Protein AF-A0A965HZA1-F1 (afdb_monomer_lite)

Sequence (81 aa):
MTWPTPSWWYQRPTITSFLLYPLSLAWLLGSRMRRFDNVGYQGNAHLILVGNATAGGAGKTPTAISSSQQSSHTASTAYHG

Secondary structure (DSSP, 8-state):
---PPPGGGGPPPPHHHHHHHHHHHHHHHHHHHHHHT-PPP--SS-------SSSS--SHHHHHHHHHHHHHHHHHHHH--

Foldseek 3Di:
DDDPDDPCVPDDDDPVNVVCVVVVVVVVVVVVVVVVPDDDDDDPDDDDDQDDPDPDPPPSPVVVVVVVVVVVVVVVVVVVD

pLDDT: mean 80.32, std 8.05, range [50.19, 91.44]

Radius of gyration: 19.96 Å; chains: 1; bounding box: 40×27×53 Å

Structure (mmCIF, N/CA/C/O backbone):
data_AF-A0A965HZA1-F1
#
_entry.id   AF-A0A965HZA1-F1
#
loop_
_atom_site.group_PDB
_atom_site.id
_atom_site.type_symbol
_atom_site.label_atom_id
_atom_site.label_alt_id
_atom_site.label_comp_id
_atom_site.label_asym_id
_atom_site.label_entity_id
_atom_site.label_seq_id
_atom_site.pdbx_PDB_ins_code
_atom_site.Cartn_x
_atom_site.Cartn_y
_atom_site.Cartn_z
_atom_site.occupancy
_atom_site.B_iso_or_equiv
_atom_site.auth_seq_id
_atom_site.auth_comp_id
_atom_site.auth_asym_id
_atom_site.auth_atom_id
_atom_site.pdbx_PDB_model_num
ATOM 1 N N . MET A 1 1 ? 21.290 15.077 11.660 1.00 52.09 1 MET A N 1
ATOM 2 C CA . MET A 1 1 ? 21.793 14.117 10.656 1.00 52.09 1 MET A CA 1
ATOM 3 C C . MET A 1 1 ? 20.700 13.952 9.610 1.00 52.09 1 MET A C 1
ATOM 5 O O . MET A 1 1 ? 19.711 13.283 9.877 1.00 52.09 1 MET A O 1
ATOM 9 N N . THR A 1 2 ? 20.769 14.685 8.502 1.00 60.81 2 THR A N 1
ATOM 10 C CA . THR A 1 2 ? 19.798 14.549 7.408 1.00 60.81 2 THR A CA 1
ATOM 11 C C . THR A 1 2 ? 20.276 13.403 6.528 1.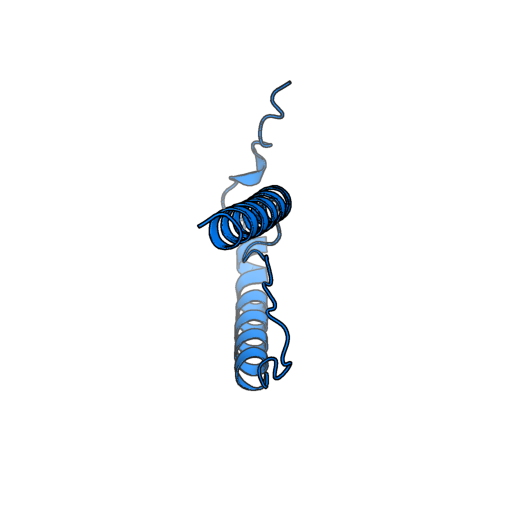00 60.81 2 THR A C 1
ATOM 13 O O . THR A 1 2 ? 21.410 13.427 6.068 1.00 60.81 2 THR A O 1
ATOM 16 N N . TRP A 1 3 ? 19.460 12.367 6.347 1.00 72.69 3 TRP A N 1
ATOM 17 C CA . TRP A 1 3 ? 19.732 11.331 5.354 1.00 72.69 3 TRP A CA 1
ATOM 18 C C . TRP A 1 3 ? 19.233 11.858 4.010 1.00 72.69 3 TRP A C 1
ATOM 20 O O . TRP A 1 3 ? 18.017 11.877 3.801 1.00 72.69 3 TRP A O 1
ATOM 30 N N . PRO A 1 4 ? 20.111 12.373 3.128 1.00 78.38 4 PRO A N 1
ATOM 31 C CA . PRO A 1 4 ? 19.668 12.823 1.823 1.00 78.38 4 PRO A CA 1
ATOM 32 C C . PRO A 1 4 ? 19.079 11.629 1.076 1.00 78.38 4 PRO A C 1
ATOM 34 O O . PRO A 1 4 ? 19.649 10.536 1.073 1.00 78.38 4 PRO A O 1
ATOM 37 N N . THR A 1 5 ? 17.918 11.836 0.456 1.00 78.19 5 THR A N 1
ATOM 38 C CA . THR A 1 5 ? 17.320 10.805 -0.392 1.00 78.19 5 THR A CA 1
ATOM 39 C C . THR A 1 5 ? 18.302 10.511 -1.528 1.00 78.19 5 THR A C 1
ATOM 41 O O . THR A 1 5 ? 18.773 11.457 -2.167 1.00 78.19 5 THR A O 1
ATOM 44 N N . PRO A 1 6 ? 18.638 9.239 -1.788 1.00 80.69 6 PRO A N 1
ATOM 45 C CA . PRO A 1 6 ? 19.548 8.895 -2.865 1.00 80.69 6 PRO A CA 1
ATOM 46 C C . PRO A 1 6 ? 19.052 9.442 -4.208 1.00 80.69 6 PRO A C 1
ATOM 48 O O . PRO A 1 6 ? 17.876 9.304 -4.548 1.00 80.69 6 PRO A O 1
ATOM 51 N N . SER A 1 7 ? 19.948 10.035 -4.997 1.00 76.56 7 SER A N 1
ATOM 52 C CA . SER A 1 7 ? 19.608 10.668 -6.283 1.00 76.56 7 SER A CA 1
ATOM 53 C C . SER A 1 7 ? 18.988 9.699 -7.297 1.00 76.56 7 SER A C 1
ATOM 55 O O . SER A 1 7 ? 18.237 10.117 -8.177 1.00 76.56 7 SER A O 1
ATOM 57 N N . TRP A 1 8 ? 19.251 8.396 -7.157 1.00 76.62 8 TRP A N 1
ATOM 58 C CA . TRP A 1 8 ? 18.705 7.356 -8.024 1.00 76.62 8 TRP A CA 1
ATOM 59 C C . TRP A 1 8 ? 17.211 7.074 -7.820 1.00 76.62 8 TRP A C 1
ATOM 61 O O . TRP A 1 8 ? 16.585 6.493 -8.701 1.00 76.62 8 TRP A O 1
ATOM 71 N N . TRP A 1 9 ? 16.606 7.530 -6.719 1.00 72.88 9 TRP A N 1
ATOM 72 C CA . TRP A 1 9 ? 15.175 7.327 -6.449 1.00 72.88 9 TRP A CA 1
ATOM 73 C C . TRP A 1 9 ? 14.263 8.062 -7.443 1.00 72.88 9 TRP A C 1
ATOM 75 O O . TRP A 1 9 ? 13.136 7.643 -7.690 1.00 72.88 9 TRP A O 1
ATOM 85 N N . TYR A 1 10 ? 14.764 9.151 -8.030 1.00 73.94 10 TYR A N 1
ATOM 86 C CA . TYR A 1 10 ? 14.042 9.990 -8.990 1.00 73.94 10 TYR A CA 1
ATOM 87 C C . TYR A 1 10 ? 14.525 9.790 -10.433 1.00 73.94 10 TYR A C 1
ATOM 89 O O . TYR A 1 10 ? 14.273 10.629 -11.301 1.00 73.94 10 TYR A O 1
ATOM 97 N N . GLN A 1 11 ? 15.253 8.702 -10.709 1.00 77.88 11 GLN A N 1
ATOM 98 C CA . GLN A 1 11 ? 15.708 8.403 -12.064 1.00 77.88 11 GLN A CA 1
ATOM 99 C C . GLN A 1 11 ? 14.534 8.090 -12.992 1.00 77.88 11 GLN A C 1
ATOM 101 O O . GLN A 1 11 ? 13.527 7.500 -12.601 1.00 77.88 11 GLN A O 1
ATOM 106 N N . ARG A 1 12 ? 14.677 8.507 -14.254 1.00 76.88 12 ARG A N 1
ATOM 107 C CA . ARG A 1 12 ? 13.666 8.268 -15.285 1.00 76.88 12 ARG A CA 1
ATOM 108 C C . ARG A 1 12 ? 13.497 6.763 -15.527 1.00 76.88 12 ARG A C 1
ATOM 110 O O . ARG A 1 12 ? 14.484 6.029 -15.463 1.00 76.88 12 ARG A O 1
ATOM 117 N N . PRO A 1 13 ? 12.273 6.307 -15.845 1.00 74.94 13 PRO A N 1
ATOM 118 C CA . PRO A 1 13 ? 12.025 4.909 -16.165 1.00 74.94 13 PRO A CA 1
ATOM 119 C C . PRO A 1 13 ? 12.909 4.466 -17.336 1.00 74.94 13 PRO A C 1
ATOM 121 O O . PRO A 1 13 ? 12.921 5.085 -18.399 1.00 74.94 13 PRO A O 1
ATOM 124 N N . THR A 1 14 ? 13.671 3.399 -17.117 1.00 82.56 14 THR A N 1
ATOM 125 C CA . THR A 1 14 ? 14.540 2.764 -18.111 1.00 82.56 14 THR A CA 1
ATOM 126 C C . THR A 1 14 ? 13.759 1.766 -18.972 1.00 82.56 14 THR A C 1
ATOM 128 O O . THR A 1 14 ? 12.609 1.432 -18.686 1.00 82.56 14 THR A O 1
ATOM 131 N N . ILE A 1 15 ? 14.387 1.253 -20.033 1.00 80.44 15 ILE A N 1
ATOM 132 C CA . ILE A 1 15 ? 13.806 0.253 -20.953 1.00 80.44 15 ILE A CA 1
ATOM 133 C C . ILE A 1 15 ? 13.322 -1.004 -20.212 1.00 80.44 15 ILE A C 1
ATOM 135 O O . ILE A 1 15 ? 12.295 -1.581 -20.563 1.00 80.44 15 ILE A O 1
ATOM 139 N N . THR A 1 16 ? 14.004 -1.397 -19.135 1.00 82.06 16 THR A N 1
ATOM 140 C CA . THR A 1 16 ? 13.561 -2.496 -18.267 1.00 82.06 16 THR A CA 1
ATOM 141 C C . THR A 1 16 ? 12.215 -2.197 -17.603 1.00 82.06 16 THR A C 1
ATOM 143 O O . THR A 1 16 ? 11.375 -3.085 -17.519 1.00 82.06 16 THR A O 1
ATOM 146 N N . SER A 1 17 ? 11.949 -0.946 -17.216 1.00 80.94 17 SER A N 1
ATOM 147 C CA . SER A 1 17 ? 10.659 -0.521 -16.654 1.00 80.94 17 SER A CA 1
ATOM 148 C C . SER A 1 17 ? 9.507 -0.693 -17.653 1.00 80.94 17 SER A C 1
ATOM 150 O O . SER A 1 17 ? 8.428 -1.154 -17.285 1.00 80.94 17 SER A O 1
ATOM 152 N N . PHE A 1 18 ? 9.752 -0.427 -18.942 1.00 83.38 18 PHE A N 1
ATOM 153 C CA . PHE A 1 18 ? 8.779 -0.698 -20.008 1.00 83.38 18 PHE A CA 1
ATOM 154 C C . PHE A 1 18 ? 8.513 -2.195 -20.197 1.00 83.38 18 PHE A C 1
ATOM 156 O O . PHE A 1 18 ? 7.375 -2.585 -20.440 1.00 83.38 18 PHE A O 1
ATOM 163 N N . LEU A 1 19 ? 9.531 -3.041 -20.031 1.00 87.56 19 LEU A N 1
ATOM 164 C CA . LEU A 1 19 ? 9.374 -4.497 -20.099 1.00 87.56 19 LEU A CA 1
ATOM 165 C C . LEU A 1 19 ? 8.554 -5.061 -18.927 1.00 87.56 19 LEU A C 1
ATOM 167 O O . LEU A 1 19 ? 7.817 -6.030 -19.102 1.00 87.56 19 LEU A O 1
ATOM 171 N N . LEU A 1 20 ? 8.645 -4.444 -17.744 1.00 86.62 20 LEU A N 1
ATOM 172 C CA . LEU A 1 20 ? 7.826 -4.802 -16.581 1.00 86.62 20 LEU A CA 1
ATOM 173 C C . LEU A 1 20 ? 6.417 -4.189 -16.609 1.00 86.62 20 LEU A C 1
ATOM 175 O O . LEU A 1 20 ? 5.549 -4.630 -15.854 1.00 86.62 20 LEU A O 1
ATOM 179 N N . TYR A 1 21 ? 6.157 -3.206 -17.470 1.00 87.75 21 TYR A N 1
ATOM 180 C CA . TYR A 1 21 ? 4.846 -2.572 -17.596 1.00 87.75 21 TYR A CA 1
ATOM 181 C C . TYR A 1 21 ? 3.687 -3.560 -17.853 1.00 87.75 21 TYR A C 1
ATOM 183 O O . TYR A 1 21 ? 2.709 -3.514 -17.101 1.00 87.75 21 TYR A O 1
ATOM 191 N N . PRO A 1 22 ? 3.765 -4.500 -18.823 1.00 87.38 22 PRO A N 1
ATOM 192 C CA . PRO A 1 22 ? 2.693 -5.479 -19.027 1.00 87.38 22 PRO A CA 1
ATOM 193 C C . PRO A 1 22 ? 2.487 -6.390 -17.807 1.00 87.38 22 PRO A C 1
ATOM 195 O O . PRO A 1 22 ? 1.351 -6.727 -17.473 1.00 87.38 22 PRO A O 1
ATOM 198 N N . LEU A 1 23 ? 3.563 -6.734 -17.091 1.00 90.56 23 LEU A N 1
ATOM 199 C CA . LEU A 1 23 ? 3.480 -7.530 -15.864 1.00 90.56 23 LEU A CA 1
ATOM 200 C C . LEU A 1 23 ? 2.792 -6.749 -14.731 1.00 90.56 23 LEU A C 1
ATOM 202 O O . LEU A 1 23 ? 1.981 -7.307 -13.992 1.00 90.56 23 LEU A O 1
ATOM 206 N N . SER A 1 24 ? 3.062 -5.446 -14.627 1.00 88.81 24 SER A N 1
ATOM 207 C CA . SER A 1 24 ? 2.394 -4.552 -13.677 1.00 88.81 24 SER A CA 1
ATOM 208 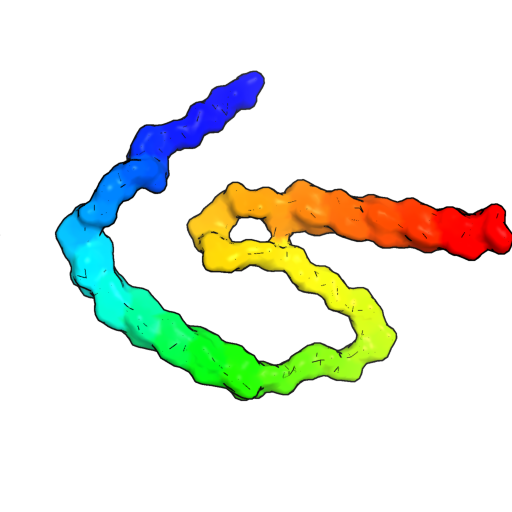C C . SER A 1 24 ? 0.890 -4.447 -13.949 1.00 88.81 24 SER A C 1
ATOM 210 O O . SER A 1 24 ? 0.097 -4.520 -13.010 1.00 88.81 24 SER A O 1
ATOM 212 N N . LEU A 1 25 ? 0.479 -4.353 -15.219 1.00 90.12 25 LEU A N 1
ATOM 213 C CA . LEU A 1 25 ? -0.938 -4.350 -15.600 1.00 90.12 25 LEU A CA 1
ATOM 214 C C . LEU A 1 25 ? -1.638 -5.665 -15.235 1.00 90.12 25 LEU A C 1
ATOM 216 O O . LEU A 1 25 ? -2.732 -5.633 -14.669 1.00 90.12 25 LEU A O 1
ATOM 220 N N . ALA A 1 26 ? -0.999 -6.810 -15.497 1.00 91.44 26 ALA A N 1
ATOM 221 C CA . ALA A 1 26 ? -1.531 -8.113 -15.098 1.00 91.44 26 ALA A CA 1
ATOM 222 C C . ALA A 1 26 ? -1.714 -8.204 -13.571 1.00 91.44 26 ALA A C 1
ATOM 224 O O . ALA A 1 26 ? -2.769 -8.622 -13.088 1.00 91.44 26 ALA A O 1
ATOM 225 N N . TRP A 1 27 ? -0.726 -7.732 -12.804 1.00 89.69 27 TRP A N 1
ATOM 226 C CA . TRP A 1 27 ? -0.815 -7.665 -11.345 1.00 89.69 27 TRP A CA 1
ATOM 227 C C . TRP A 1 27 ? -1.935 -6.729 -10.863 1.00 89.69 27 TRP A C 1
ATOM 229 O O . TRP A 1 27 ? -2.663 -7.062 -9.923 1.00 89.69 27 TRP A O 1
ATOM 239 N N . LEU A 1 28 ? -2.104 -5.569 -11.506 1.00 90.44 28 LEU A N 1
ATOM 240 C CA . LEU A 1 28 ? -3.153 -4.601 -11.178 1.00 90.44 28 LEU A CA 1
ATOM 241 C C . LEU A 1 28 ? -4.550 -5.191 -11.397 1.00 90.44 28 LEU A C 1
ATOM 243 O O . LEU A 1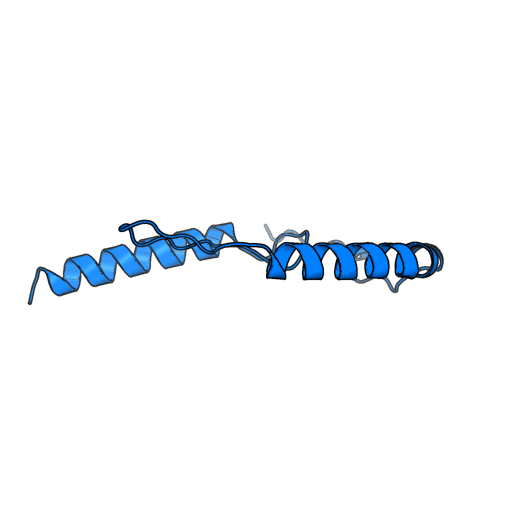 28 ? -5.408 -5.055 -10.523 1.00 90.44 28 LEU A O 1
ATOM 247 N N . LEU A 1 29 ? -4.765 -5.876 -12.523 1.00 90.94 29 LEU A N 1
ATOM 248 C CA . LEU A 1 29 ? -6.024 -6.555 -12.837 1.00 90.94 29 LEU A CA 1
ATOM 249 C C . LEU A 1 29 ? -6.343 -7.641 -11.799 1.00 90.94 29 LEU A C 1
ATOM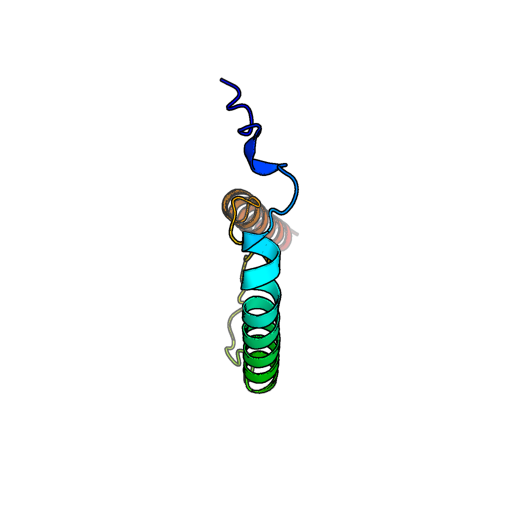 251 O O . LEU A 1 29 ? -7.425 -7.620 -11.212 1.00 90.94 29 LEU A O 1
ATOM 255 N N . GLY A 1 30 ? -5.384 -8.521 -11.491 1.00 90.31 30 GLY A N 1
ATOM 256 C CA . GLY A 1 30 ? -5.570 -9.567 -10.476 1.00 90.31 30 GLY A CA 1
ATOM 257 C C . GLY A 1 30 ? -5.826 -9.004 -9.072 1.00 90.31 30 GLY A C 1
ATOM 258 O O . GLY A 1 30 ? -6.729 -9.452 -8.364 1.00 90.31 30 GLY A O 1
ATOM 259 N N . SER A 1 31 ? -5.099 -7.951 -8.688 1.00 88.38 31 SER A N 1
ATOM 260 C CA . SER A 1 31 ? -5.307 -7.249 -7.411 1.00 88.38 31 SER A CA 1
ATOM 261 C C . SER A 1 31 ? -6.695 -6.607 -7.338 1.00 88.38 31 SER A C 1
ATOM 263 O O . SER A 1 31 ? -7.338 -6.617 -6.285 1.00 88.38 31 SER A O 1
ATOM 265 N N . ARG A 1 32 ? -7.175 -6.054 -8.459 1.00 87.81 32 ARG A N 1
ATOM 266 C CA . ARG A 1 32 ? -8.501 -5.441 -8.568 1.00 87.81 32 ARG A CA 1
ATOM 267 C C . ARG A 1 32 ? -9.604 -6.482 -8.407 1.00 87.81 32 ARG A C 1
ATOM 269 O O . ARG A 1 32 ? -10.534 -6.211 -7.651 1.00 87.81 32 ARG A O 1
ATOM 276 N N . MET A 1 33 ? -9.476 -7.635 -9.066 1.00 87.62 33 MET A N 1
ATOM 277 C CA . MET A 1 33 ? -10.408 -8.764 -8.942 1.00 87.62 33 MET A CA 1
ATOM 278 C C . MET A 1 33 ? -10.468 -9.262 -7.497 1.00 87.62 33 MET A C 1
ATOM 280 O O . MET A 1 33 ? -11.535 -9.243 -6.892 1.00 87.62 33 MET A O 1
ATOM 284 N N . ARG A 1 34 ? -9.312 -9.537 -6.879 1.00 86.25 34 ARG A N 1
ATOM 285 C CA . ARG A 1 34 ? -9.246 -9.949 -5.467 1.00 86.25 34 ARG A CA 1
ATOM 286 C C . ARG A 1 34 ? -9.895 -8.937 -4.524 1.00 86.25 34 ARG A C 1
ATOM 288 O O . ARG A 1 34 ? -10.461 -9.320 -3.508 1.00 86.25 34 ARG A O 1
ATOM 295 N N . ARG A 1 35 ? -9.807 -7.637 -4.828 1.00 84.75 35 ARG A N 1
ATOM 296 C CA . ARG A 1 35 ? -10.454 -6.598 -4.019 1.00 84.75 35 ARG A CA 1
ATOM 297 C C . ARG A 1 35 ? -11.980 -6.680 -4.066 1.00 84.75 35 ARG A C 1
ATOM 299 O O . ARG A 1 35 ? -12.594 -6.366 -3.053 1.00 84.75 35 ARG A O 1
ATOM 306 N N . PHE A 1 36 ? -12.561 -7.070 -5.199 1.00 84.00 36 PHE A N 1
ATOM 307 C CA . PHE A 1 36 ? -14.009 -7.238 -5.333 1.00 84.00 36 PHE A CA 1
ATOM 308 C C . PHE A 1 36 ? -14.533 -8.451 -4.560 1.00 84.00 36 PHE A C 1
ATOM 310 O O . PHE A 1 36 ? -15.615 -8.364 -3.992 1.00 84.00 36 PHE A O 1
ATOM 317 N N . ASP A 1 37 ? -13.739 -9.516 -4.458 1.00 80.62 37 ASP A N 1
ATOM 318 C CA . ASP A 1 37 ? -14.120 -10.732 -3.726 1.00 80.62 37 ASP A CA 1
ATOM 319 C C . ASP A 1 37 ? -13.930 -10.628 -2.200 1.00 80.62 37 ASP A C 1
ATOM 321 O O . ASP A 1 37 ? -14.302 -11.538 -1.459 1.00 80.62 37 ASP A O 1
ATOM 325 N N . ASN A 1 38 ? -13.343 -9.539 -1.688 1.00 79.94 38 ASN A N 1
ATOM 326 C CA . ASN A 1 38 ? -13.149 -9.385 -0.247 1.00 79.94 38 ASN A CA 1
ATOM 327 C C . ASN A 1 38 ? -14.471 -9.043 0.450 1.00 79.94 38 ASN A C 1
ATOM 329 O O . ASN A 1 38 ? -14.949 -7.908 0.392 1.00 79.94 38 ASN A O 1
ATOM 333 N N . VAL A 1 39 ? -15.000 -10.007 1.200 1.00 76.56 39 VAL A N 1
ATOM 334 C CA . VAL A 1 39 ? -16.028 -9.769 2.216 1.00 76.56 39 VAL A CA 1
ATOM 335 C C . VAL A 1 39 ? -15.376 -8.959 3.342 1.00 76.56 39 VAL A C 1
ATOM 337 O O . VAL A 1 39 ? -14.395 -9.396 3.942 1.00 76.56 39 VAL A O 1
ATOM 340 N N . GLY A 1 40 ? -15.850 -7.730 3.565 1.00 79.00 40 GLY A N 1
ATOM 341 C CA . GLY A 1 40 ? -15.280 -6.812 4.557 1.00 79.00 40 GLY A CA 1
ATOM 342 C C . GLY A 1 40 ? -15.291 -7.367 5.989 1.00 79.00 40 GLY A C 1
ATOM 343 O O . GLY A 1 40 ? -15.963 -8.350 6.289 1.00 79.00 40 GLY A O 1
ATOM 344 N N . TYR A 1 41 ? -14.550 -6.723 6.895 1.00 82.75 41 TYR A N 1
ATOM 345 C CA . TYR A 1 41 ? -14.496 -7.112 8.309 1.00 82.75 41 TYR A CA 1
ATOM 346 C C . TYR A 1 41 ? -15.869 -6.952 8.991 1.00 82.75 41 TYR A C 1
ATOM 348 O O . TYR A 1 41 ? -16.453 -5.872 8.938 1.00 82.75 41 TYR A O 1
ATOM 356 N N . GLN A 1 42 ? -16.359 -8.008 9.653 1.00 81.06 42 GLN A N 1
ATOM 357 C CA . GLN A 1 42 ? -17.663 -8.054 10.345 1.00 81.06 42 GLN A CA 1
ATOM 358 C C . GLN A 1 42 ? -17.539 -8.204 11.876 1.00 81.06 42 GLN A C 1
ATOM 360 O O . GLN A 1 42 ? -18.382 -8.822 12.520 1.00 81.06 42 GLN A O 1
ATOM 365 N N . GLY A 1 43 ? -16.465 -7.698 12.484 1.00 82.62 43 GLY A N 1
ATOM 366 C CA . GLY A 1 43 ? -16.310 -7.743 13.941 1.00 82.62 43 GLY A CA 1
ATOM 367 C C . GLY A 1 43 ? -16.983 -6.571 14.659 1.00 82.62 43 GLY A C 1
ATOM 368 O O . GLY A 1 43 ? -17.129 -5.488 14.103 1.00 82.62 43 GLY A O 1
ATOM 369 N N . ASN A 1 44 ? -17.329 -6.776 15.933 1.00 80.06 44 ASN A N 1
ATOM 370 C CA . ASN A 1 44 ? -17.926 -5.750 16.802 1.00 80.06 44 ASN A CA 1
ATOM 371 C C . ASN A 1 44 ? -16.916 -4.704 17.319 1.00 80.06 44 ASN A C 1
ATOM 373 O O . ASN A 1 44 ? -17.306 -3.742 17.976 1.00 80.06 44 ASN A O 1
ATOM 377 N N . ALA A 1 45 ? -15.618 -4.897 17.069 1.00 83.88 45 ALA A N 1
ATOM 378 C CA . ALA A 1 45 ? -14.563 -3.995 17.516 1.00 83.88 45 ALA A CA 1
ATOM 379 C C . ALA A 1 45 ? -14.225 -2.945 16.448 1.00 83.88 45 ALA A C 1
ATOM 381 O O . ALA A 1 45 ? -14.193 -3.240 15.253 1.00 83.88 45 ALA A O 1
ATOM 382 N N . HIS A 1 46 ? -13.902 -1.726 16.887 1.00 78.88 46 HIS A N 1
ATOM 383 C CA . HIS A 1 46 ? -13.434 -0.663 16.000 1.00 78.88 46 HIS A CA 1
ATOM 384 C C . HIS A 1 46 ? -12.001 -0.963 15.528 1.00 78.88 46 HIS A C 1
ATOM 386 O O . HIS A 1 46 ? -11.066 -0.952 16.329 1.00 78.88 46 HIS A O 1
ATOM 392 N N . LEU A 1 47 ? -11.823 -1.235 14.231 1.00 85.19 47 LEU A N 1
ATOM 393 C CA . LEU A 1 47 ? -10.530 -1.580 13.633 1.00 85.19 47 LEU A CA 1
ATOM 394 C C . LEU A 1 47 ? -10.062 -0.477 12.675 1.00 85.19 47 LEU A C 1
ATOM 396 O O . LEU A 1 47 ? -10.736 -0.179 11.691 1.00 85.19 47 LEU A O 1
ATOM 400 N N . ILE A 1 48 ? -8.871 0.076 12.923 1.00 84.38 48 ILE A N 1
ATOM 401 C CA . ILE A 1 48 ? -8.221 1.046 12.031 1.00 84.38 48 ILE A CA 1
ATOM 402 C C . ILE A 1 48 ? -6.977 0.395 11.423 1.00 84.38 48 ILE A C 1
ATOM 404 O O . ILE A 1 48 ? -6.020 0.075 12.126 1.00 84.38 48 ILE A O 1
ATOM 408 N N . LEU A 1 49 ? -6.983 0.212 10.102 1.00 82.00 49 LEU A N 1
ATOM 409 C CA . LEU A 1 49 ? -5.845 -0.308 9.342 1.00 82.00 49 LEU A CA 1
ATOM 410 C C . LEU A 1 49 ? -5.056 0.857 8.734 1.00 82.00 49 LEU A C 1
ATOM 412 O O . LEU A 1 49 ? -5.558 1.561 7.860 1.00 82.00 49 LEU A O 1
ATOM 416 N N . VAL A 1 50 ? -3.804 1.037 9.164 1.00 85.38 50 VAL A N 1
ATOM 417 C CA . VAL A 1 50 ? -2.898 2.058 8.613 1.00 85.38 50 VAL A CA 1
ATOM 418 C C . VAL A 1 50 ? -1.931 1.401 7.629 1.00 85.38 50 VAL A C 1
ATOM 420 O O . VAL A 1 50 ? -1.013 0.677 8.013 1.00 85.38 50 VAL A O 1
ATOM 423 N N . GLY A 1 51 ? -2.153 1.651 6.341 1.00 80.19 51 GLY A N 1
ATOM 424 C CA . GLY A 1 51 ? -1.345 1.136 5.236 1.00 80.19 51 GLY A CA 1
ATOM 425 C C . GLY A 1 51 ? -0.910 2.242 4.277 1.00 80.19 51 GLY A C 1
ATOM 426 O O . GLY A 1 51 ? -1.258 3.405 4.446 1.00 80.19 51 GLY A O 1
ATOM 427 N N . ASN A 1 52 ? -0.145 1.870 3.253 1.00 82.00 52 ASN A N 1
ATOM 428 C CA . ASN A 1 52 ? 0.303 2.779 2.202 1.00 82.00 52 ASN A CA 1
ATOM 429 C C . ASN A 1 52 ? 0.184 2.108 0.825 1.00 82.00 52 ASN A C 1
ATOM 431 O O . ASN A 1 52 ? 0.349 0.896 0.715 1.00 82.00 52 ASN A O 1
ATOM 435 N N . ALA A 1 53 ? -0.075 2.904 -0.214 1.00 80.12 53 ALA A N 1
ATOM 436 C CA . ALA A 1 53 ? -0.212 2.436 -1.591 1.00 80.12 53 ALA A CA 1
ATOM 437 C C . ALA A 1 53 ? 1.134 2.147 -2.279 1.00 80.12 53 ALA A C 1
ATOM 439 O O . ALA A 1 53 ? 1.171 1.397 -3.251 1.00 80.12 53 ALA A O 1
ATOM 440 N N . THR A 1 54 ? 2.237 2.730 -1.799 1.00 75.44 54 THR A N 1
ATOM 441 C CA . THR A 1 54 ? 3.565 2.540 -2.398 1.00 75.44 54 THR A CA 1
ATOM 442 C C . THR A 1 54 ? 4.412 1.533 -1.619 1.00 75.44 54 THR A C 1
ATOM 444 O O . THR A 1 54 ? 4.414 1.490 -0.385 1.00 75.44 54 THR A O 1
ATOM 447 N N . ALA A 1 55 ? 5.180 0.719 -2.344 1.00 68.69 55 ALA A N 1
ATOM 448 C CA . ALA A 1 55 ? 6.209 -0.140 -1.767 1.00 68.69 55 ALA A CA 1
ATOM 449 C C . ALA A 1 55 ? 7.428 0.725 -1.389 1.00 68.69 55 ALA A C 1
ATOM 451 O O . ALA A 1 55 ? 8.421 0.784 -2.105 1.00 68.69 55 ALA A O 1
ATOM 452 N N . GLY A 1 56 ? 7.305 1.493 -0.306 1.00 70.38 56 GLY A N 1
ATOM 453 C CA . GLY A 1 56 ? 8.318 2.446 0.141 1.00 70.38 56 GLY A CA 1
ATOM 454 C C . GLY A 1 56 ? 7.987 3.070 1.497 1.00 70.38 56 GLY A C 1
ATOM 455 O O . GLY A 1 56 ? 6.954 2.787 2.112 1.00 70.38 56 GLY A O 1
ATOM 456 N N . GLY A 1 57 ? 8.883 3.924 1.988 1.00 72.56 57 GLY A N 1
ATOM 457 C CA . GLY A 1 57 ? 8.728 4.616 3.266 1.00 72.56 57 GLY A CA 1
ATOM 458 C C . GLY A 1 57 ? 7.771 5.807 3.189 1.00 72.56 57 GLY A C 1
ATOM 459 O O . GLY A 1 57 ? 8.226 6.938 3.240 1.00 72.56 57 GLY A O 1
ATOM 460 N N . ALA A 1 58 ? 6.457 5.586 3.112 1.00 73.94 58 ALA A N 1
ATOM 461 C CA . ALA A 1 58 ? 5.474 6.684 3.139 1.00 73.94 58 ALA A CA 1
ATOM 462 C C . ALA A 1 58 ? 4.960 7.028 4.548 1.00 73.94 58 ALA A C 1
ATOM 464 O O . ALA A 1 58 ? 3.818 7.435 4.722 1.00 73.94 58 ALA A O 1
ATOM 465 N N . GLY A 1 59 ? 5.770 6.801 5.584 1.00 78.25 59 GLY A N 1
ATOM 466 C C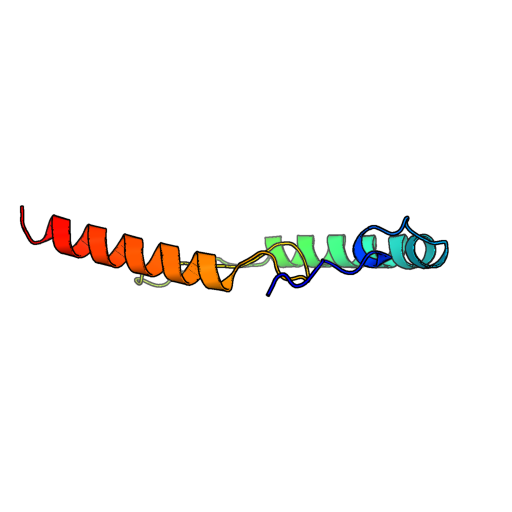A . GLY A 1 59 ? 5.418 7.243 6.935 1.00 78.25 59 GLY A CA 1
ATOM 467 C C . GLY A 1 59 ? 4.279 6.476 7.622 1.00 78.25 59 GLY A C 1
ATOM 468 O O . GLY A 1 59 ? 3.758 6.967 8.614 1.00 78.25 59 GLY A O 1
ATOM 469 N N . LYS A 1 60 ? 3.928 5.252 7.192 1.00 87.06 60 LYS A N 1
ATOM 470 C CA . LYS A 1 60 ? 2.877 4.445 7.860 1.00 87.06 60 LYS A CA 1
ATOM 471 C C . LYS A 1 60 ? 3.063 4.331 9.384 1.00 87.06 60 LYS A C 1
ATOM 473 O O . LYS A 1 60 ? 2.088 4.326 10.123 1.00 87.06 60 LYS A O 1
ATOM 478 N N . THR A 1 61 ? 4.317 4.275 9.847 1.00 83.81 61 THR A N 1
ATOM 479 C CA . THR A 1 61 ? 4.676 4.162 11.268 1.00 83.81 61 THR A CA 1
ATOM 480 C C . THR A 1 61 ? 4.384 5.446 12.054 1.00 83.81 61 THR A C 1
ATOM 482 O O . THR A 1 61 ? 3.607 5.364 13.003 1.00 83.81 61 THR A O 1
ATOM 485 N N . PRO A 1 62 ? 4.925 6.632 11.691 1.00 83.75 62 PRO A N 1
ATOM 486 C CA . PRO A 1 62 ? 4.546 7.870 12.372 1.00 83.75 62 PRO A CA 1
ATOM 487 C C . PRO A 1 62 ? 3.045 8.174 12.254 1.00 83.75 62 PRO A C 1
ATOM 489 O O . PRO A 1 62 ? 2.450 8.627 13.230 1.00 83.75 62 PRO A O 1
ATOM 492 N N . THR A 1 63 ? 2.402 7.849 11.123 1.00 85.38 63 THR A N 1
ATOM 493 C CA . THR A 1 63 ? 0.946 8.005 10.972 1.00 85.38 63 THR A CA 1
ATOM 494 C C . THR A 1 63 ? 0.177 7.146 11.975 1.00 85.38 63 THR A C 1
ATOM 496 O O . THR A 1 63 ? -0.680 7.676 12.678 1.00 85.38 63 THR A O 1
ATOM 499 N N . ALA A 1 64 ? 0.516 5.861 12.123 1.00 85.81 64 ALA A N 1
ATOM 500 C CA . ALA A 1 64 ? -0.152 4.978 13.081 1.00 85.81 64 ALA A CA 1
ATOM 501 C C . ALA A 1 64 ? -0.051 5.491 14.528 1.00 85.81 64 ALA A C 1
ATOM 503 O O . ALA A 1 64 ? -1.044 5.480 15.253 1.00 85.81 64 ALA A O 1
ATOM 504 N N . ILE A 1 65 ? 1.122 6.002 14.919 1.00 87.75 65 ILE A N 1
ATOM 505 C CA . ILE A 1 65 ? 1.354 6.575 16.253 1.00 87.75 65 ILE A CA 1
ATOM 506 C C . ILE A 1 65 ? 0.492 7.827 16.469 1.00 87.75 65 ILE A C 1
ATOM 508 O O . ILE A 1 65 ? -0.129 7.981 17.520 1.00 87.75 65 ILE A O 1
ATOM 512 N N . SER A 1 66 ? 0.413 8.714 15.474 1.00 89.25 66 SER A N 1
ATOM 513 C CA . SER A 1 66 ? -0.418 9.919 15.584 1.00 89.25 66 SER A CA 1
ATOM 514 C C . SER A 1 66 ? -1.908 9.582 15.728 1.00 89.25 66 SER A C 1
ATOM 516 O O . SER A 1 66 ? -2.594 10.158 16.571 1.00 89.25 66 SER A O 1
ATOM 518 N N . SER A 1 67 ? -2.404 8.591 14.978 1.00 85.38 67 SER A N 1
ATOM 519 C CA . SER A 1 67 ? -3.802 8.156 15.048 1.00 85.38 67 SER A CA 1
ATOM 520 C C . SER A 1 67 ? -4.139 7.490 16.384 1.00 85.38 67 SER A C 1
ATOM 522 O O . SER A 1 67 ? -5.229 7.713 16.921 1.00 85.38 67 SER A O 1
ATOM 524 N N . SER A 1 68 ? -3.212 6.711 16.957 1.00 85.25 68 SER A N 1
ATOM 525 C CA . SER A 1 68 ? -3.418 6.116 18.281 1.00 85.25 68 SER A CA 1
ATOM 526 C C . SER A 1 68 ? -3.452 7.183 19.376 1.00 85.25 68 SER A C 1
ATOM 528 O O . SER A 1 68 ? -4.327 7.143 20.235 1.00 85.25 68 SER A O 1
ATOM 530 N N . GLN A 1 69 ? -2.549 8.168 19.325 1.00 87.88 69 GLN A N 1
ATOM 531 C CA . GLN A 1 69 ? -2.524 9.274 20.291 1.00 87.88 69 GLN A CA 1
ATOM 532 C C . GLN A 1 69 ? -3.799 10.122 20.226 1.00 87.88 69 GLN A C 1
ATOM 534 O O . GLN A 1 69 ? -4.376 10.431 21.269 1.00 87.88 69 GLN A O 1
ATOM 539 N N . GLN A 1 70 ? -4.273 10.437 19.016 1.00 84.31 70 GLN A N 1
ATOM 540 C CA . GLN A 1 70 ? -5.510 11.192 18.821 1.00 84.31 70 GLN A CA 1
ATOM 541 C C . GLN A 1 70 ? -6.711 10.480 19.453 1.00 84.31 70 GLN A C 1
ATOM 543 O O . GLN A 1 70 ? -7.486 11.099 20.178 1.00 84.31 70 GLN A O 1
ATOM 548 N N . SER A 1 71 ? -6.835 9.171 19.218 1.00 80.00 71 SER A N 1
ATOM 549 C CA . SER A 1 71 ? -7.944 8.368 19.746 1.00 80.00 71 SER A CA 1
ATOM 550 C C . SER A 1 71 ? -7.948 8.345 21.279 1.00 80.00 71 SER A C 1
ATOM 552 O O . SER A 1 71 ? -9.002 8.502 21.895 1.00 80.00 71 SER A O 1
ATOM 554 N N . SER A 1 72 ? -6.771 8.228 21.904 1.00 78.50 72 SER A N 1
ATOM 555 C CA . SER A 1 72 ? -6.630 8.292 23.363 1.00 78.50 72 SER A CA 1
ATOM 556 C C . SER A 1 72 ? -6.996 9.665 23.930 1.00 78.50 72 SER A C 1
ATOM 558 O O . SER A 1 72 ? -7.661 9.738 24.960 1.00 78.50 72 SER A O 1
ATOM 560 N N . HIS A 1 73 ? -6.606 10.756 23.262 1.00 79.12 73 HIS A N 1
ATOM 561 C CA . HIS A 1 73 ? -6.956 12.106 23.707 1.00 79.12 73 HIS A CA 1
ATOM 562 C C . HIS A 1 73 ? -8.470 12.348 23.632 1.00 79.12 73 HIS A C 1
ATOM 564 O O . HIS A 1 73 ? -9.058 12.854 24.585 1.00 79.12 73 HIS A O 1
ATOM 570 N N . THR A 1 74 ? -9.121 11.942 22.534 1.00 76.38 74 THR A N 1
ATOM 571 C CA . THR A 1 74 ? -10.583 12.047 22.383 1.00 76.38 74 THR A CA 1
ATOM 572 C C . THR A 1 74 ? -11.326 11.242 23.448 1.00 76.38 74 THR A C 1
ATOM 574 O O . THR A 1 74 ? -12.303 11.742 24.002 1.00 76.38 74 THR A O 1
ATOM 577 N N . ALA A 1 75 ? -10.847 10.039 23.781 1.00 75.00 75 ALA A N 1
ATOM 578 C CA . ALA A 1 75 ? -11.424 9.243 24.859 1.00 75.00 75 ALA A CA 1
ATOM 579 C C . ALA A 1 75 ? -11.318 9.977 26.206 1.00 75.00 75 ALA A C 1
ATOM 581 O O . ALA A 1 75 ? -12.332 10.173 26.870 1.00 75.00 75 ALA A O 1
ATOM 582 N N . SER A 1 76 ? -10.133 10.470 26.577 1.00 73.06 76 SER A N 1
ATOM 583 C CA . SER A 1 76 ? -9.935 11.192 27.842 1.00 73.06 76 SER A CA 1
ATOM 584 C C . SER A 1 76 ? -10.781 12.464 27.957 1.00 73.06 76 SER A C 1
ATOM 586 O O . SER A 1 76 ? -11.283 12.754 29.038 1.00 73.06 76 SER A O 1
ATOM 588 N N . THR A 1 77 ? -10.982 13.208 26.864 1.00 74.31 77 THR A N 1
ATOM 589 C CA . THR A 1 77 ? -11.870 14.384 26.857 1.00 74.31 77 THR A CA 1
ATOM 590 C C . THR A 1 77 ? -13.343 13.996 27.021 1.00 74.31 77 THR A C 1
ATOM 592 O O . THR A 1 77 ? -14.068 14.690 27.726 1.00 74.31 77 THR A O 1
ATOM 595 N N . ALA A 1 78 ? -13.785 12.882 26.429 1.00 70.56 78 ALA A N 1
ATOM 596 C CA . ALA A 1 78 ? -15.165 12.408 26.546 1.00 70.56 78 ALA A CA 1
ATOM 597 C C . ALA A 1 78 ? -15.530 11.914 27.959 1.00 70.56 78 ALA A C 1
ATOM 599 O O . ALA A 1 78 ? -16.690 11.996 28.344 1.00 70.56 78 ALA A O 1
ATOM 600 N N . TYR A 1 79 ? -14.560 11.422 28.737 1.00 65.25 79 TYR A N 1
ATOM 601 C CA . TYR A 1 79 ?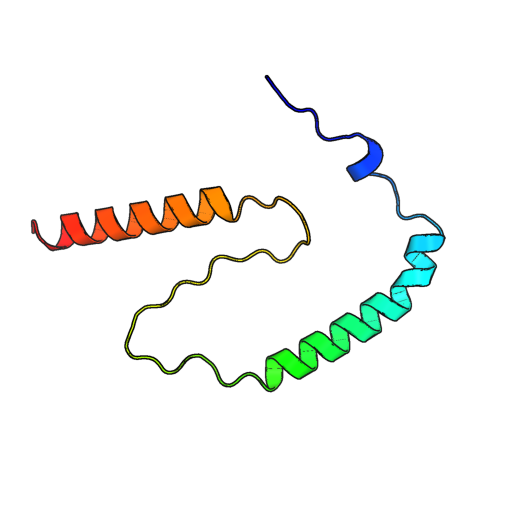 -14.789 10.999 30.127 1.00 65.25 79 TYR A CA 1
ATOM 602 C C . TYR A 1 79 ? -14.794 12.151 31.141 1.00 65.25 79 TYR A C 1
ATOM 604 O O . TYR A 1 79 ? -15.210 11.948 32.277 1.00 65.25 79 TYR A O 1
ATOM 612 N N . HIS A 1 80 ? -14.298 13.331 30.763 1.00 61.81 80 HIS A N 1
ATOM 613 C CA . HIS A 1 80 ? -14.092 14.458 31.677 1.00 61.81 80 HIS A CA 1
ATOM 614 C C . HIS A 1 80 ? -15.107 15.604 31.494 1.00 61.81 80 HIS A C 1
ATOM 616 O O . HIS A 1 80 ? -14.899 16.678 32.063 1.00 61.81 80 HIS A O 1
ATOM 622 N N . GLY A 1 81 ? -16.161 15.387 30.695 1.00 50.19 81 GLY A N 1
ATOM 623 C CA . GLY A 1 81 ? -17.239 16.342 30.404 1.00 50.19 81 GLY A CA 1
ATOM 624 C C . GLY A 1 81 ? -18.594 15.925 30.957 1.00 50.19 81 GLY A C 1
ATOM 625 O O . GLY A 1 81 ? -18.771 14.725 31.260 1.00 50.19 81 GLY A O 1
#